Protein AF-A0A2V6RMY2-F1 (afdb_monomer)

Secondary structure (DSSP, 8-state):
----EEEEEEE-SSTTHHHHHHHHHHHHHHHHHTT-EEEEEEE-TTS-EEESS-HHHHHHTT-

Mean predicted aligned error: 2.8 Å

Nearest PDB structures (foldseek):
  3q1k-assembly2_D  TM=8.975E-01  e=1.300E-04  Salmonella enterica subsp. enterica serovar Typhimurium
  4me6-assembly1_A-2  TM=8.914E-01  e=1.950E-04  Xanthomonas oryzae pv. oryzae KACC 10331
  3i12-assembly1_A  TM=8.801E-01  e=2.087E-04  Salmonella enterica subsp. enterica serovar Typhimurium
  4fu0-assembly1_B  TM=8.048E-01  e=2.556E-04  Enterococcus faecalis
  3n8d-assembly1_A  TM=8.768E-01  e=7.536E-04  Staphylococcus aureus

Foldseek 3Di:
DDAEEEEQEFAELDPCRVVRLVVSVVVVVVSVVVVHHYWYWYQANVRDIDGPDDNSVVRVVVD

pLDDT: mean 95.26, std 6.53, range [61.66, 98.5]

Structure (mmCIF, N/CA/C/O backbone):
data_AF-A0A2V6RMY2-F1
#
_entry.id   AF-A0A2V6RMY2-F1
#
loop_
_atom_site.group_PDB
_atom_site.id
_atom_site.type_symbol
_atom_site.label_atom_id
_atom_site.label_alt_id
_atom_site.label_comp_id
_atom_site.label_asym_id
_atom_site.label_entity_id
_atom_site.label_seq_id
_atom_site.pdbx_PDB_ins_code
_atom_site.Cartn_x
_atom_site.Cartn_y
_atom_site.Cartn_z
_atom_site.occupancy
_atom_site.B_iso_or_equiv
_atom_site.auth_seq_id
_atom_site.auth_comp_id
_atom_site.auth_asym_id
_atom_site.auth_atom_id
_atom_site.pdbx_PDB_model_num
ATOM 1 N N . MET A 1 1 ? -12.508 11.258 18.282 1.00 68.00 1 MET A N 1
ATOM 2 C CA . MET A 1 1 ? -12.132 11.652 16.903 1.00 68.00 1 MET A CA 1
ATOM 3 C C . MET A 1 1 ? -12.905 10.784 15.926 1.00 68.00 1 MET A C 1
ATOM 5 O O . MET A 1 1 ? -13.099 9.613 16.228 1.00 68.00 1 MET A O 1
ATOM 9 N N . SER A 1 2 ? -13.381 11.333 14.806 1.00 82.94 2 SER A N 1
ATOM 10 C CA . SER A 1 2 ? -14.059 10.537 13.778 1.00 82.94 2 SER A CA 1
ATOM 11 C C . SER A 1 2 ? -13.053 9.654 13.031 1.00 82.94 2 SER A C 1
ATOM 13 O O . SER A 1 2 ? -11.928 10.062 12.734 1.00 82.94 2 SER A O 1
ATOM 15 N N . ARG A 1 3 ? -13.457 8.417 12.738 1.00 91.88 3 ARG A N 1
ATOM 16 C CA . ARG A 1 3 ? -12.671 7.472 11.944 1.00 91.88 3 ARG A CA 1
ATOM 17 C C . ARG A 1 3 ? -12.629 7.938 10.489 1.00 91.88 3 ARG A C 1
ATOM 19 O O . ARG A 1 3 ? -13.622 7.831 9.778 1.00 91.88 3 ARG A O 1
ATOM 26 N N . LEU A 1 4 ? -11.483 8.459 10.054 1.00 96.75 4 LEU A N 1
ATOM 27 C CA . LEU A 1 4 ? -11.247 8.792 8.645 1.00 96.75 4 LEU A CA 1
ATOM 28 C C . LEU A 1 4 ? -11.003 7.538 7.801 1.00 96.75 4 LEU A C 1
ATOM 30 O O . LEU A 1 4 ? -10.415 6.562 8.276 1.00 96.75 4 LEU A O 1
ATOM 34 N N . ARG A 1 5 ? -11.411 7.609 6.532 1.00 97.44 5 ARG A N 1
ATOM 35 C CA . ARG A 1 5 ? -11.040 6.645 5.496 1.00 97.44 5 ARG A CA 1
ATOM 36 C C . ARG A 1 5 ? -9.892 7.231 4.673 1.00 97.44 5 ARG A C 1
ATOM 38 O O . ARG A 1 5 ? -10.072 8.275 4.055 1.00 97.44 5 ARG A O 1
ATOM 45 N N . VAL A 1 6 ? -8.725 6.594 4.701 1.00 97.94 6 VAL A N 1
ATOM 46 C CA . VAL A 1 6 ? -7.465 7.134 4.165 1.00 97.94 6 VAL A CA 1
ATOM 47 C C . VAL A 1 6 ? -6.955 6.238 3.044 1.00 97.94 6 VAL A C 1
ATOM 49 O O . VAL A 1 6 ? -6.725 5.053 3.265 1.00 97.94 6 VAL A O 1
ATOM 52 N N . GLY A 1 7 ? -6.777 6.794 1.846 1.00 97.94 7 GLY A N 1
ATOM 53 C CA . GLY A 1 7 ? -6.102 6.108 0.744 1.00 97.94 7 GLY A CA 1
ATOM 54 C C . GLY A 1 7 ? -4.586 6.240 0.871 1.00 97.94 7 GLY A C 1
ATOM 55 O O . GLY A 1 7 ? -4.093 7.355 1.024 1.00 97.94 7 GLY A O 1
ATOM 56 N N . VAL A 1 8 ? -3.855 5.129 0.797 1.00 98.31 8 VAL A N 1
ATOM 57 C CA . VAL A 1 8 ? -2.383 5.126 0.794 1.00 98.31 8 VAL A CA 1
ATOM 58 C C . VAL A 1 8 ? -1.920 4.619 -0.565 1.00 98.31 8 VAL A C 1
ATOM 60 O O . VAL A 1 8 ?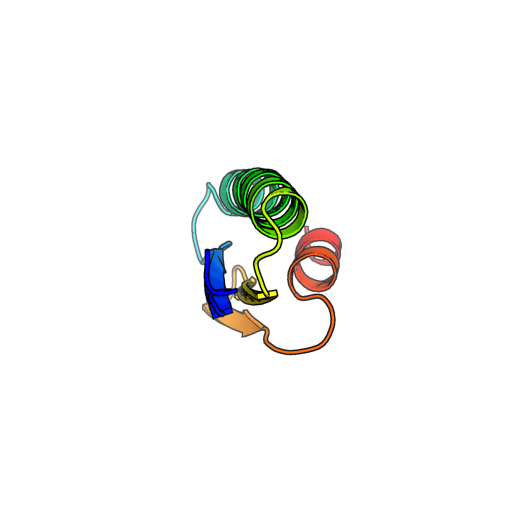 -2.132 3.451 -0.884 1.00 98.31 8 VAL A O 1
ATOM 63 N N . VAL A 1 9 ? -1.325 5.509 -1.364 1.00 98.50 9 VAL A N 1
ATOM 64 C CA . VAL A 1 9 ? -0.788 5.199 -2.698 1.00 98.50 9 VAL A CA 1
ATOM 65 C C . VAL A 1 9 ? 0.704 4.903 -2.592 1.00 98.50 9 VAL A C 1
ATOM 67 O O . VAL A 1 9 ? 1.425 5.666 -1.950 1.00 98.50 9 VAL A O 1
ATOM 70 N N . PHE A 1 10 ? 1.166 3.812 -3.204 1.00 98.38 10 PHE A N 1
ATOM 71 C CA . PHE A 1 10 ? 2.552 3.354 -3.073 1.00 98.38 10 PHE A CA 1
ATOM 72 C C . PHE A 1 10 ? 3.046 2.512 -4.257 1.00 98.38 10 PHE A C 1
ATOM 74 O O . PHE A 1 10 ? 2.275 2.135 -5.138 1.00 98.38 10 PHE A O 1
ATOM 81 N N . GLY A 1 11 ? 4.343 2.197 -4.257 1.00 97.75 11 GLY A N 1
ATOM 82 C CA . GLY A 1 11 ? 5.036 1.484 -5.327 1.00 97.75 11 GLY A CA 1
ATOM 83 C C . GLY A 1 11 ? 5.462 2.442 -6.437 1.00 97.75 11 GLY A C 1
ATOM 84 O O . GLY A 1 11 ? 6.124 3.449 -6.194 1.00 97.75 11 GLY A O 1
ATOM 85 N N . GLY A 1 12 ? 5.063 2.132 -7.665 1.00 97.94 12 GLY A N 1
ATOM 86 C CA . GLY A 1 12 ? 5.293 2.945 -8.851 1.00 97.94 12 GLY A CA 1
ATOM 87 C C . GLY A 1 12 ? 6.385 2.400 -9.764 1.00 97.94 12 GLY A C 1
ATOM 88 O O . GLY A 1 12 ? 7.157 1.507 -9.410 1.00 97.94 12 GLY A O 1
ATOM 89 N N . ARG A 1 13 ? 6.456 2.976 -10.965 1.00 97.25 13 ARG A N 1
ATOM 90 C CA . ARG A 1 13 ? 7.501 2.706 -11.958 1.00 97.25 13 ARG A CA 1
ATOM 91 C C . ARG A 1 13 ? 8.743 3.546 -11.652 1.00 97.25 13 ARG A C 1
ATOM 93 O O . ARG A 1 13 ? 9.006 4.548 -12.310 1.00 97.25 13 ARG A O 1
ATOM 100 N N . SER A 1 14 ? 9.451 3.151 -10.599 1.00 96.19 14 SER A N 1
ATOM 101 C CA . SER A 1 14 ? 10.639 3.820 -10.061 1.00 96.19 14 SER A CA 1
ATOM 102 C C . SER A 1 14 ? 11.646 2.784 -9.549 1.00 96.19 14 SER A C 1
ATOM 104 O O . SER A 1 14 ? 11.256 1.679 -9.173 1.00 96.19 14 SER A O 1
ATOM 106 N N . GLY A 1 15 ? 12.932 3.149 -9.493 1.00 96.06 15 GLY A N 1
ATOM 107 C CA . GLY A 1 15 ? 13.964 2.360 -8.804 1.00 96.06 15 GLY A CA 1
ATOM 108 C C . GLY A 1 15 ? 13.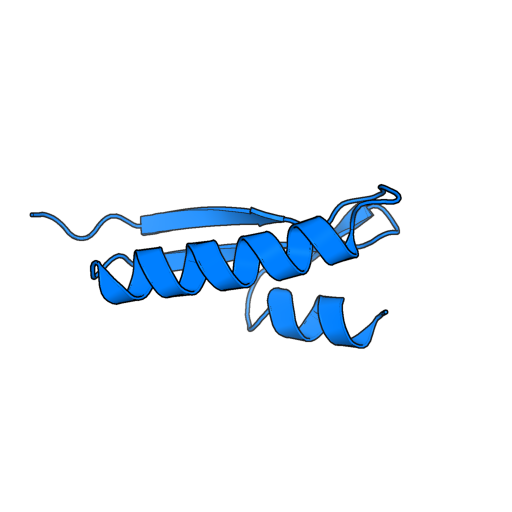789 2.318 -7.279 1.00 96.06 15 GLY A C 1
ATOM 109 O O . GLY A 1 15 ? 14.436 1.523 -6.614 1.00 96.06 15 GLY A O 1
ATOM 110 N N . GLU A 1 16 ? 12.895 3.145 -6.730 1.00 97.44 16 GLU A N 1
ATOM 111 C CA . GLU A 1 16 ? 12.538 3.173 -5.305 1.00 97.44 16 GLU A CA 1
ATOM 112 C C . GLU A 1 16 ? 11.247 2.392 -4.999 1.00 97.44 16 GLU A C 1
ATOM 114 O O . GLU A 1 16 ? 10.642 2.580 -3.943 1.00 97.44 16 GLU A O 1
ATOM 119 N N . HIS A 1 17 ? 10.786 1.535 -5.915 1.00 97.19 17 HIS A N 1
ATOM 120 C CA . HIS A 1 17 ? 9.530 0.795 -5.768 1.00 97.19 17 HIS A CA 1
ATOM 121 C C . HIS A 1 17 ? 9.456 0.039 -4.429 1.00 97.19 17 HIS A C 1
ATOM 123 O O . HIS A 1 17 ? 8.493 0.189 -3.682 1.00 97.19 17 HIS A O 1
ATOM 129 N N . GLU A 1 18 ? 10.500 -0.707 -4.079 1.00 97.19 18 GLU A N 1
ATOM 130 C CA . GLU A 1 18 ? 10.611 -1.505 -2.855 1.00 97.19 18 GLU A CA 1
ATOM 131 C C . GLU A 1 18 ? 10.645 -0.628 -1.604 1.00 97.19 18 GLU A C 1
ATOM 133 O O . GLU A 1 18 ? 10.018 -0.946 -0.593 1.00 97.19 18 GLU A O 1
ATOM 138 N N . VAL A 1 19 ? 11.335 0.513 -1.688 1.00 97.75 19 VAL A N 1
ATOM 139 C CA . VAL A 1 19 ? 11.381 1.510 -0.611 1.00 97.75 19 VAL A CA 1
ATOM 140 C C . VAL A 1 19 ? 9.985 2.091 -0.379 1.00 97.75 19 VAL A C 1
ATOM 142 O O . VAL A 1 19 ? 9.560 2.256 0.768 1.00 97.75 19 VAL A O 1
ATOM 145 N N . SER A 1 20 ? 9.233 2.338 -1.454 1.00 98.44 20 SER A N 1
ATOM 146 C CA . SER A 1 20 ? 7.841 2.779 -1.385 1.00 98.44 20 SER A CA 1
ATOM 147 C C . SER A 1 20 ? 6.932 1.716 -0.752 1.00 98.44 20 SER A C 1
ATOM 149 O O . SER A 1 20 ? 6.135 2.062 0.122 1.00 98.44 20 SER A O 1
ATOM 151 N N . LEU A 1 21 ? 7.088 0.427 -1.099 1.00 98.00 21 LEU A N 1
ATOM 152 C CA . LEU A 1 21 ? 6.344 -0.675 -0.462 1.00 98.00 21 LEU A CA 1
ATOM 153 C C . LEU A 1 21 ? 6.622 -0.745 1.050 1.00 98.00 21 LEU A C 1
ATOM 155 O O . LEU A 1 21 ? 5.688 -0.788 1.854 1.00 98.00 21 LEU A O 1
ATOM 159 N N . ALA A 1 22 ? 7.894 -0.705 1.456 1.00 97.94 22 ALA A N 1
ATOM 160 C CA . ALA A 1 22 ? 8.285 -0.760 2.867 1.00 97.94 22 ALA A CA 1
ATOM 161 C C . ALA A 1 22 ? 7.757 0.449 3.665 1.00 97.94 22 ALA A C 1
ATOM 163 O O . ALA A 1 22 ? 7.266 0.313 4.792 1.00 97.94 22 ALA A O 1
ATOM 164 N N . SER A 1 23 ? 7.797 1.635 3.054 1.00 98.31 23 SER A N 1
ATOM 165 C CA . SER A 1 23 ? 7.250 2.863 3.639 1.00 98.31 23 SER A CA 1
ATOM 166 C C . SER A 1 23 ? 5.733 2.767 3.814 1.00 98.31 23 SER A C 1
ATOM 168 O O . SER A 1 23 ? 5.206 3.088 4.881 1.00 98.31 23 SER A O 1
ATOM 170 N N . ALA A 1 24 ? 5.026 2.266 2.798 1.00 98.25 24 ALA A N 1
ATOM 171 C CA . ALA A 1 24 ? 3.582 2.084 2.844 1.00 98.25 24 ALA A CA 1
ATOM 172 C C . ALA A 1 24 ? 3.155 1.106 3.940 1.00 98.25 24 ALA A C 1
ATOM 174 O O . ALA A 1 24 ? 2.215 1.406 4.671 1.00 98.25 24 ALA A O 1
ATOM 175 N N . ALA A 1 25 ? 3.876 -0.005 4.122 1.00 98.06 25 ALA A N 1
ATOM 176 C CA . ALA A 1 25 ? 3.607 -0.967 5.191 1.00 98.06 25 ALA A CA 1
ATOM 177 C C . ALA A 1 25 ? 3.621 -0.300 6.581 1.00 98.06 25 ALA A C 1
ATOM 179 O O . ALA A 1 25 ? 2.706 -0.485 7.390 1.00 98.06 25 ALA A O 1
ATOM 180 N N . SER A 1 26 ? 4.629 0.543 6.827 1.00 98.50 26 SER A N 1
ATOM 181 C CA . SER A 1 26 ? 4.770 1.297 8.078 1.00 98.50 26 SER A CA 1
ATOM 182 C C . SER A 1 26 ? 3.638 2.314 8.267 1.00 98.50 26 SER A C 1
ATOM 184 O O . SER A 1 26 ? 3.045 2.399 9.344 1.00 98.50 26 SER A O 1
ATOM 186 N N . VAL A 1 27 ? 3.294 3.062 7.211 1.00 98.50 27 VAL A N 1
ATOM 187 C CA . VAL A 1 27 ? 2.221 4.072 7.238 1.00 98.50 27 VAL A CA 1
ATOM 188 C C . VAL A 1 27 ? 0.848 3.436 7.463 1.00 98.50 27 VAL A C 1
ATOM 190 O O . VAL A 1 27 ? 0.085 3.928 8.295 1.00 98.50 27 VAL A O 1
ATOM 193 N N . ILE A 1 28 ? 0.536 2.344 6.760 1.00 97.94 28 ILE A N 1
ATOM 194 C CA . ILE A 1 28 ? -0.729 1.609 6.901 1.00 97.94 28 ILE A CA 1
ATOM 195 C C . ILE A 1 28 ? -0.884 1.134 8.348 1.00 97.94 28 ILE A C 1
ATOM 197 O O . ILE A 1 28 ? -1.875 1.476 8.991 1.00 97.94 28 ILE A O 1
ATOM 201 N N . THR A 1 29 ? 0.141 0.467 8.889 1.00 98.19 29 THR A N 1
ATOM 202 C CA . THR A 1 29 ? 0.142 -0.035 10.273 1.00 98.19 29 THR A CA 1
ATOM 203 C C . THR A 1 29 ? -0.112 1.091 11.281 1.00 98.19 29 THR A C 1
ATOM 205 O O . THR A 1 29 ? -0.939 0.961 12.185 1.00 98.19 29 THR A O 1
ATOM 208 N N . ALA A 1 30 ? 0.555 2.237 11.115 1.00 98.38 30 ALA A N 1
ATOM 209 C CA . ALA A 1 30 ? 0.385 3.383 12.004 1.00 98.38 30 ALA A CA 1
ATOM 210 C C . ALA A 1 30 ? -1.018 4.012 11.909 1.00 98.38 30 ALA A C 1
ATOM 212 O O . ALA A 1 30 ? -1.589 4.419 12.923 1.00 98.38 30 ALA A O 1
ATOM 213 N N . LEU A 1 31 ? -1.593 4.103 10.707 1.00 97.62 31 LEU A N 1
ATOM 214 C CA . LEU A 1 31 ? -2.943 4.632 10.497 1.00 97.62 31 LEU A CA 1
ATOM 215 C C . LEU A 1 31 ? -4.017 3.708 11.084 1.00 97.62 31 LEU A C 1
ATOM 217 O O . LEU A 1 31 ? -4.951 4.191 11.729 1.00 97.62 31 LEU A O 1
ATOM 221 N N . GLU A 1 32 ? -3.876 2.397 10.899 1.00 96.50 32 GLU A N 1
ATOM 222 C CA . 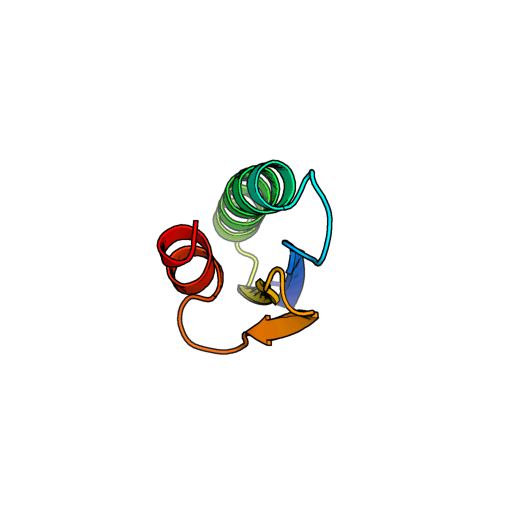GLU A 1 32 ? -4.775 1.395 11.475 1.00 96.50 32 GLU A CA 1
ATOM 223 C C . GLU A 1 32 ? -4.716 1.403 13.006 1.00 96.50 32 GLU A C 1
ATOM 225 O O . GLU A 1 32 ? -5.764 1.440 13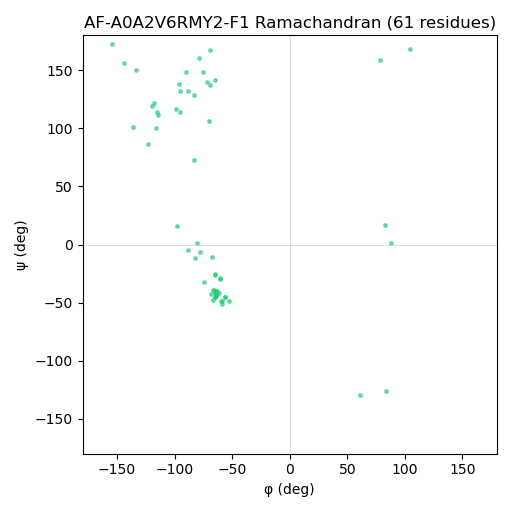.652 1.00 96.50 32 GLU A O 1
ATOM 230 N N . ALA A 1 33 ? -3.516 1.491 13.594 1.00 97.50 33 ALA A N 1
ATOM 231 C CA . ALA A 1 33 ? -3.331 1.615 15.043 1.00 97.50 33 ALA A CA 1
ATOM 232 C C . ALA A 1 33 ? -3.979 2.886 15.626 1.00 97.50 33 ALA A C 1
ATOM 234 O O . ALA A 1 33 ? -4.430 2.897 16.770 1.00 97.50 33 ALA A O 1
ATOM 235 N N . ARG A 1 34 ? -4.084 3.958 14.829 1.00 96.81 34 ARG A N 1
ATOM 236 C CA . ARG A 1 34 ? -4.805 5.198 15.181 1.00 96.81 34 ARG A CA 1
ATOM 237 C C . ARG A 1 34 ? -6.322 5.097 14.983 1.00 96.81 34 ARG A C 1
ATOM 239 O O . ARG A 1 34 ? -7.037 6.072 15.210 1.00 96.81 34 ARG A O 1
ATOM 246 N N . GLY A 1 35 ? -6.822 3.938 14.560 1.00 96.88 35 GLY A N 1
ATOM 247 C CA . GLY A 1 35 ? -8.242 3.661 14.375 1.00 96.88 35 GLY A CA 1
ATOM 248 C C . GLY A 1 35 ? -8.813 4.148 13.045 1.00 96.88 35 GLY A C 1
ATOM 249 O O . GLY A 1 35 ? -10.033 4.252 12.929 1.00 96.88 35 GLY A O 1
ATOM 250 N N . HIS A 1 36 ? -7.980 4.457 12.045 1.00 97.62 36 HIS A N 1
ATOM 251 C CA . HIS A 1 36 ? -8.448 4.830 10.707 1.00 97.62 36 HIS A CA 1
ATOM 252 C C . HIS A 1 36 ? -8.860 3.601 9.880 1.00 97.62 36 HIS A C 1
ATOM 254 O O . HIS A 1 36 ? -8.508 2.461 10.179 1.00 97.62 36 HIS A O 1
ATOM 260 N N . THR A 1 37 ? -9.662 3.814 8.838 1.00 96.94 37 THR A N 1
ATOM 261 C CA . THR A 1 37 ? -9.893 2.801 7.797 1.00 96.94 37 THR A CA 1
ATOM 262 C C . THR A 1 37 ? -8.933 3.079 6.656 1.00 96.94 37 THR A C 1
ATOM 264 O O . THR A 1 37 ? -9.064 4.110 5.998 1.00 96.94 37 THR A O 1
ATOM 267 N N . VAL A 1 38 ? -7.983 2.187 6.405 1.00 97.38 38 VAL A N 1
ATOM 268 C CA . VAL A 1 38 ? -6.989 2.382 5.348 1.00 97.38 38 VAL A CA 1
ATOM 269 C C . VAL A 1 38 ? -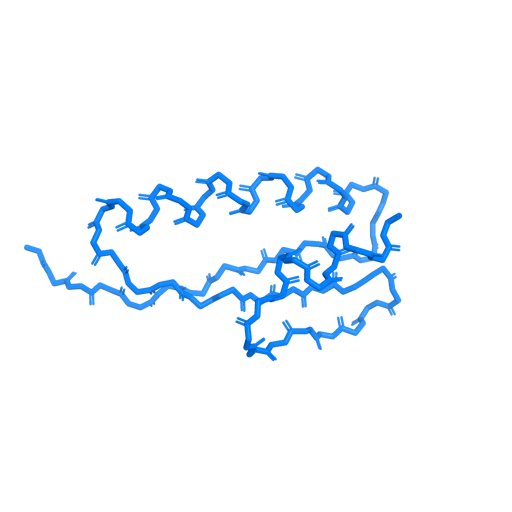7.426 1.668 4.071 1.00 97.38 38 VAL A C 1
ATOM 271 O O . VAL A 1 38 ? -7.965 0.566 4.114 1.00 97.38 38 VAL A O 1
ATOM 274 N N . VAL A 1 39 ? -7.242 2.324 2.927 1.00 97.75 39 VAL A N 1
ATOM 275 C CA . VAL A 1 39 ? -7.456 1.760 1.592 1.00 97.75 39 VAL A CA 1
ATOM 276 C C . VAL A 1 39 ? -6.100 1.740 0.881 1.00 97.75 39 VAL A C 1
ATOM 278 O O . VAL A 1 39 ? -5.656 2.790 0.409 1.00 97.75 39 VAL A O 1
ATOM 281 N N . PRO A 1 40 ? -5.410 0.590 0.833 1.00 98.12 40 PRO A N 1
ATOM 282 C CA . PRO A 1 40 ? -4.158 0.461 0.099 1.00 98.12 40 PRO A CA 1
ATOM 283 C C . PRO A 1 40 ? -4.399 0.538 -1.414 1.00 98.12 40 PRO A C 1
ATOM 285 O O . PRO A 1 40 ? -5.356 -0.039 -1.934 1.00 98.12 40 PRO A O 1
ATOM 288 N N . ILE A 1 41 ? -3.531 1.266 -2.116 1.00 98.50 41 ILE A N 1
ATOM 289 C CA . ILE A 1 41 ? -3.575 1.477 -3.565 1.00 98.50 41 ILE A CA 1
ATOM 290 C C . ILE A 1 41 ? -2.145 1.310 -4.090 1.00 98.50 41 ILE A C 1
ATOM 292 O O . ILE A 1 41 ? -1.306 2.198 -3.946 1.00 98.50 41 ILE A O 1
ATOM 296 N N . GLY A 1 42 ? -1.854 0.150 -4.668 1.00 98.19 42 GLY A N 1
ATOM 297 C CA . GLY A 1 42 ? -0.528 -0.160 -5.190 1.00 98.19 42 GLY A CA 1
ATOM 298 C C . GLY A 1 42 ? -0.379 0.249 -6.652 1.00 98.19 42 GLY A C 1
ATOM 299 O O . GLY A 1 42 ? -1.334 0.173 -7.423 1.00 98.19 42 GLY A O 1
ATOM 300 N N . ILE A 1 43 ? 0.828 0.634 -7.057 1.00 98.44 43 ILE A N 1
ATOM 301 C CA . ILE A 1 43 ? 1.215 0.796 -8.460 1.00 98.44 43 ILE A CA 1
ATOM 302 C C . ILE A 1 43 ? 2.380 -0.163 -8.724 1.00 98.44 43 ILE A C 1
ATOM 304 O O . ILE A 1 43 ? 3.427 -0.056 -8.090 1.00 98.44 43 ILE A O 1
ATOM 308 N N . ALA A 1 44 ? 2.208 -1.112 -9.638 1.00 97.44 44 ALA A N 1
ATOM 309 C CA . ALA A 1 44 ? 3.245 -2.059 -10.040 1.00 97.44 44 ALA A CA 1
ATOM 310 C C . ALA A 1 44 ? 4.378 -1.364 -10.821 1.00 97.44 44 ALA A C 1
ATOM 312 O O . ALA A 1 44 ? 4.250 -0.216 -11.263 1.00 97.44 44 ALA A O 1
ATOM 313 N N . ARG A 1 45 ? 5.504 -2.058 -11.028 1.00 96.25 45 ARG A N 1
ATOM 314 C CA . ARG A 1 45 ? 6.648 -1.508 -11.786 1.00 96.25 45 ARG A CA 1
ATOM 315 C C . ARG A 1 45 ? 6.331 -1.241 -13.253 1.00 96.25 45 ARG A C 1
ATOM 317 O O . ARG A 1 45 ? 6.948 -0.373 -13.861 1.00 96.25 45 ARG A O 1
ATOM 324 N N . ASP A 1 46 ? 5.366 -1.957 -13.816 1.00 96.38 46 ASP A N 1
ATOM 325 C CA . ASP A 1 46 ? 4.844 -1.721 -15.165 1.00 96.38 46 ASP A CA 1
ATOM 326 C C . ASP A 1 46 ? 3.863 -0.528 -15.225 1.00 96.38 46 ASP A C 1
ATOM 328 O O . ASP A 1 46 ? 3.466 -0.105 -16.308 1.00 96.38 46 ASP A O 1
ATOM 332 N N . GLY A 1 47 ? 3.508 0.058 -14.075 1.00 96.88 47 GLY A N 1
ATOM 333 C CA . GLY A 1 47 ? 2.556 1.159 -13.956 1.00 96.88 47 GLY A CA 1
ATOM 334 C C . GLY A 1 47 ? 1.092 0.732 -13.799 1.00 96.88 47 GLY A C 1
ATOM 335 O O . GLY A 1 47 ? 0.232 1.611 -13.698 1.00 96.88 47 GLY A O 1
ATOM 336 N N . ARG A 1 48 ? 0.772 -0.571 -13.753 1.00 97.50 48 ARG A N 1
ATOM 337 C CA . ARG A 1 48 ? -0.590 -1.027 -13.433 1.00 97.50 48 ARG A CA 1
ATOM 338 C C . ARG A 1 48 ? -0.967 -0.652 -12.010 1.00 97.50 48 ARG A C 1
ATOM 340 O O . ARG A 1 48 ? -0.180 -0.793 -11.080 1.00 97.50 48 ARG A O 1
ATOM 347 N N . TRP A 1 49 ? -2.221 -0.263 -11.840 1.00 97.62 49 TRP A N 1
ATOM 348 C CA . TRP A 1 49 ? -2.807 -0.010 -10.532 1.00 97.62 49 TRP A CA 1
ATOM 349 C C . TRP A 1 49 ? -3.387 -1.306 -9.967 1.00 97.62 49 TRP A C 1
ATOM 351 O O . TRP A 1 49 ? -4.120 -2.019 -10.652 1.00 97.62 49 TRP A O 1
ATOM 361 N N . VAL A 1 50 ? -3.067 -1.593 -8.709 1.00 97.06 50 VAL A N 1
ATOM 362 C CA . VAL A 1 50 ? -3.539 -2.754 -7.954 1.00 97.06 50 VAL A CA 1
ATOM 363 C C . VAL A 1 50 ? -4.387 -2.246 -6.794 1.00 97.06 50 VAL A C 1
ATOM 365 O O . VAL A 1 50 ? -3.90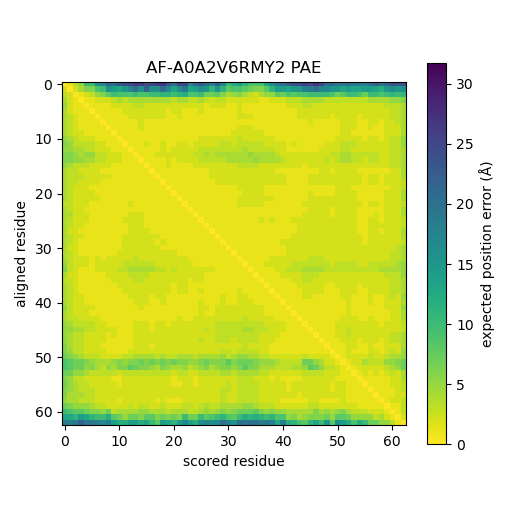3 -1.556 -5.895 1.00 97.06 50 VAL A O 1
ATOM 368 N N . VAL A 1 51 ? -5.678 -2.564 -6.838 1.00 95.38 51 VAL A N 1
ATOM 369 C CA . VAL A 1 51 ? -6.683 -2.131 -5.861 1.00 95.38 51 VAL A CA 1
ATOM 370 C C . VAL A 1 51 ? 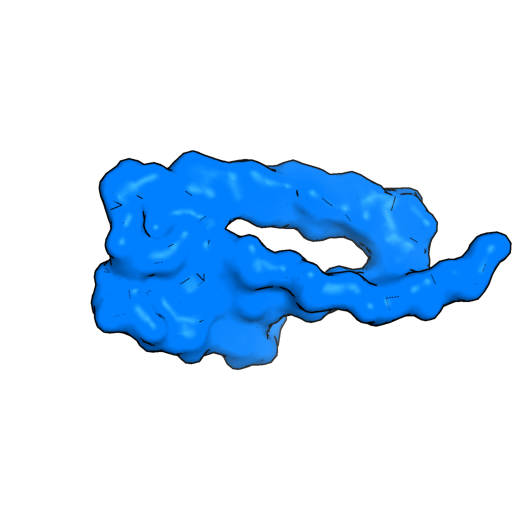-7.555 -3.308 -5.440 1.00 95.38 51 VAL A C 1
ATOM 372 O O . VAL A 1 51 ? -7.803 -4.218 -6.228 1.00 95.38 51 VAL A O 1
ATOM 375 N N . GLY A 1 52 ? -8.056 -3.261 -4.205 1.00 89.44 52 GLY A N 1
ATOM 376 C CA . GLY A 1 52 ? -8.812 -4.365 -3.610 1.00 89.44 52 GLY A CA 1
ATOM 377 C C . GLY A 1 52 ? -7.909 -5.500 -3.114 1.00 89.44 52 GLY A C 1
ATOM 378 O O . GLY A 1 52 ? -6.753 -5.617 -3.512 1.00 89.44 52 GLY A O 1
ATOM 379 N N . GLY A 1 53 ? -8.432 -6.321 -2.200 1.00 91.12 53 GLY A N 1
ATOM 380 C CA . GLY A 1 53 ? -7.634 -7.352 -1.530 1.00 91.12 53 GLY A CA 1
ATOM 381 C C . GLY A 1 53 ? -6.471 -6.746 -0.737 1.00 91.12 53 GLY A C 1
ATOM 382 O O . GLY A 1 53 ? -6.677 -5.811 0.036 1.00 91.12 53 GLY A O 1
ATOM 383 N N . ASP A 1 54 ? -5.265 -7.273 -0.955 1.00 94.50 54 ASP A N 1
ATOM 384 C CA . ASP A 1 54 ? -4.021 -6.808 -0.335 1.00 94.50 54 ASP A CA 1
ATOM 385 C C . ASP A 1 54 ? -2.987 -6.427 -1.417 1.00 94.50 54 ASP A C 1
ATOM 387 O O . ASP A 1 54 ? -2.166 -7.259 -1.822 1.00 94.50 54 ASP A O 1
ATOM 391 N N . PRO A 1 55 ? -3.024 -5.177 -1.925 1.00 96.81 55 PRO A N 1
ATOM 392 C CA . PRO A 1 55 ? -2.072 -4.697 -2.922 1.00 96.81 55 PRO A CA 1
ATOM 393 C C . PRO A 1 55 ? -0.622 -4.719 -2.437 1.00 96.81 55 PRO A C 1
ATOM 395 O O . PRO A 1 55 ? 0.283 -4.896 -3.245 1.00 96.81 55 PRO A O 1
ATOM 398 N N . LEU A 1 56 ? -0.390 -4.551 -1.130 1.00 95.88 56 LEU A N 1
ATOM 399 C CA . LEU A 1 56 ? 0.956 -4.538 -0.565 1.00 95.88 56 LEU A CA 1
ATOM 400 C C . LEU A 1 56 ? 1.587 -5.926 -0.699 1.00 95.88 56 LEU A C 1
ATOM 402 O O . LEU A 1 56 ? 2.695 -6.058 -1.215 1.00 95.88 56 LEU A O 1
ATOM 406 N N . ARG A 1 57 ? 0.844 -6.970 -0.315 1.00 95.69 57 ARG A N 1
ATOM 407 C CA . ARG A 1 57 ? 1.265 -8.362 -0.497 1.00 95.69 57 ARG A CA 1
ATOM 408 C C . ARG A 1 57 ? 1.371 -8.750 -1.967 1.00 95.69 57 ARG A C 1
ATOM 410 O O . ARG A 1 57 ? 2.308 -9.456 -2.325 1.00 95.69 57 ARG A O 1
ATOM 417 N N . ALA A 1 58 ? 0.422 -8.319 -2.799 1.00 95.38 58 ALA A N 1
ATOM 418 C CA . ALA A 1 58 ? 0.438 -8.625 -4.226 1.00 95.38 58 ALA A CA 1
ATOM 419 C C . ALA A 1 58 ? 1.719 -8.102 -4.892 1.00 95.38 58 ALA A C 1
ATOM 421 O O . ALA A 1 58 ? 2.408 -8.867 -5.555 1.00 95.38 58 ALA A O 1
ATOM 422 N N . LEU A 1 59 ? 2.080 -6.839 -4.643 1.00 95.88 59 LEU A N 1
ATOM 423 C CA . LEU A 1 59 ? 3.269 -6.221 -5.234 1.00 95.88 59 LEU A CA 1
ATOM 424 C C 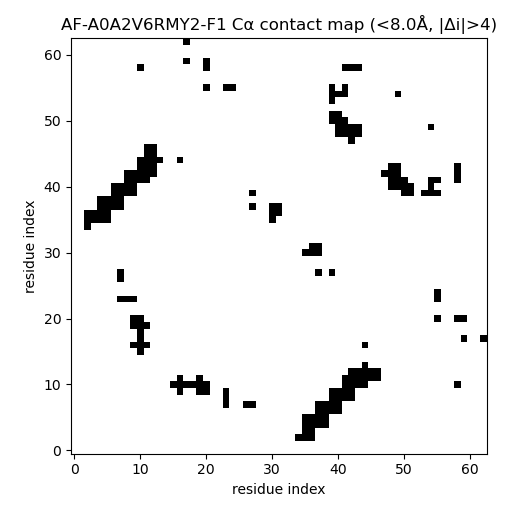. LEU A 1 59 ? 4.580 -6.709 -4.608 1.00 95.88 59 LEU A C 1
ATOM 426 O O . LEU A 1 59 ? 5.577 -6.832 -5.310 1.00 95.88 59 LEU A O 1
ATOM 430 N N . ALA A 1 60 ? 4.593 -7.041 -3.313 1.00 91.56 60 ALA A N 1
ATOM 431 C CA . ALA A 1 60 ? 5.778 -7.614 -2.671 1.00 91.56 60 ALA A CA 1
ATOM 432 C C . ALA A 1 60 ? 6.152 -9.001 -3.231 1.00 91.56 60 ALA A C 1
ATOM 434 O O . ALA A 1 60 ? 7.314 -9.385 -3.163 1.00 91.56 60 ALA A O 1
ATOM 435 N N . ALA A 1 61 ? 5.186 -9.744 -3.7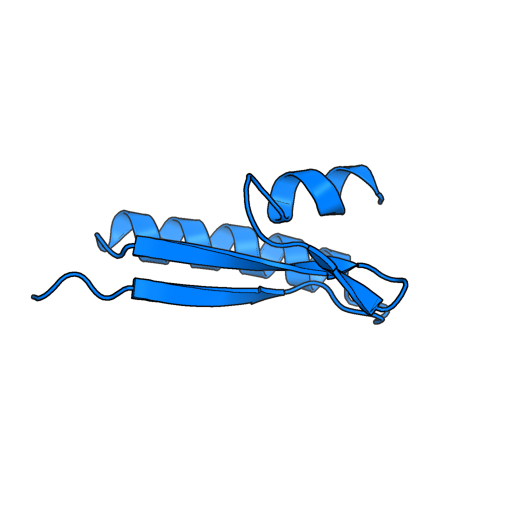82 1.00 87.75 61 ALA A N 1
ATOM 436 C CA . ALA A 1 61 ? 5.422 -11.035 -4.430 1.00 87.75 61 ALA A CA 1
ATOM 437 C C . ALA A 1 61 ? 5.900 -10.917 -5.893 1.00 87.75 61 ALA A C 1
ATOM 439 O O . ALA A 1 61 ? 6.312 -11.919 -6.471 1.00 87.75 61 ALA A O 1
ATOM 440 N N . GLU A 1 62 ? 5.826 -9.724 -6.494 1.00 79.62 62 GLU A N 1
ATOM 441 C CA . GLU A 1 62 ? 6.316 -9.436 -7.853 1.00 79.62 62 GLU A CA 1
ATOM 442 C C . GLU A 1 62 ? 7.800 -9.004 -7.872 1.00 79.62 62 GLU A C 1
ATOM 444 O O . GLU A 1 62 ? 8.351 -8.767 -8.950 1.00 79.62 62 GLU A O 1
ATOM 449 N N . ALA A 1 63 ? 8.426 -8.850 -6.697 1.00 61.66 63 ALA A N 1
ATOM 450 C CA . ALA A 1 63 ? 9.807 -8.396 -6.528 1.00 61.66 63 ALA A CA 1
ATOM 451 C C . ALA A 1 63 ? 10.845 -9.519 -6.676 1.00 61.66 63 ALA A C 1
ATOM 453 O O . ALA A 1 63 ? 10.567 -10.663 -6.250 1.00 61.66 63 ALA A O 1
#

Solvent-accessible surface area (backbone atoms only — not comparable to full-atom values): 3649 Å² total; per-residue (Å²): 133,83,71,48,79,45,78,48,78,35,39,29,69,54,97,54,20,67,60,32,45,57,50,45,54,54,51,50,54,55,42,44,76,72,56,34,47,76,43,63,34,27,23,36,69,90,58,50,78,36,68,65,94,57,25,68,64,56,52,64,69,74,107

Sequence (63 aa):
MSRLRVGVVFGGRSGEHEVSLASAASVITALEARGHTVVPIGIARDGRWVVGGDPLRALAAEA

Radius of gyration: 11.74 Å; Cα contacts (8 Å, |Δi|>4): 101; chains: 1; bounding box: 28×23×32 Å